Protein AF-A0ABD0PFZ7-F1 (afdb_monomer_lite)

Foldseek 3Di:
DDPPPLPPDVLVVCLQPAACPPPDPVVSVVVLVVSVVVHPDDPVVSVVSSQVRYDPVPDDD

Radius of gyration: 12.95 Å; chains: 1; bounding box: 32×21×37 Å

Secondary structure (DSSP, 8-state):
-----TT--THHHHHHT---TTS-HHHHHHHHHHHHHTS---HHHHHHHHHHHS-TTTS--

pLDDT: mean 81.22, std 15.1, range [38.34, 95.56]

Sequence (61 aa):
MDPFVPFSSPEFFLLLLLEQGDQSLEDHTRLFLVLANHTSYPDDALCSFYEMSLNTTCRVP

Organism: Cirrhinus mrigala (NCBI:txid683832)

Structure (mmCIF, N/CA/C/O backbone):
data_AF-A0ABD0PFZ7-F1
#
_entry.id   AF-A0ABD0PFZ7-F1
#
loop_
_atom_site.group_PDB
_atom_site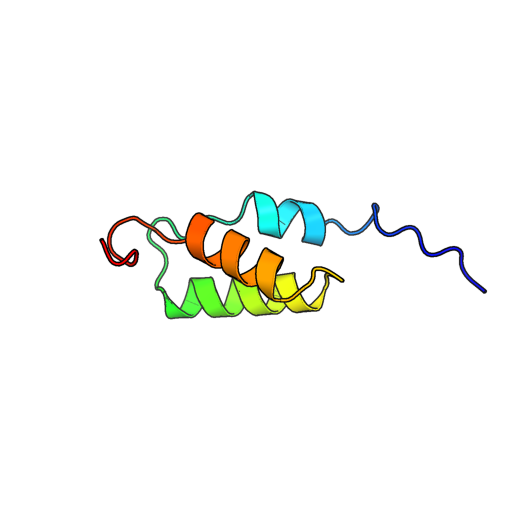.id
_atom_site.type_symbol
_atom_site.label_atom_id
_atom_site.label_alt_id
_atom_site.label_comp_id
_atom_site.label_asym_id
_atom_site.label_entity_id
_atom_site.label_seq_id
_atom_site.pdbx_PDB_ins_code
_atom_site.Cartn_x
_atom_site.Cartn_y
_atom_site.Cartn_z
_atom_site.occupancy
_atom_site.B_iso_or_equiv
_atom_site.auth_seq_id
_atom_site.auth_comp_id
_atom_site.auth_asym_id
_atom_site.auth_atom_id
_atom_site.pdbx_PDB_model_num
ATOM 1 N N . MET A 1 1 ? 18.931 9.066 -25.134 1.00 38.34 1 MET A N 1
ATOM 2 C CA . MET A 1 1 ? 18.276 7.874 -24.566 1.00 38.34 1 MET A CA 1
ATOM 3 C C . MET A 1 1 ? 18.860 7.686 -23.189 1.00 38.34 1 MET A C 1
ATOM 5 O O . MET A 1 1 ? 19.994 7.240 -23.085 1.00 38.34 1 MET A O 1
ATOM 9 N N . ASP A 1 2 ? 18.144 8.156 -22.175 1.00 47.75 2 ASP A N 1
ATOM 10 C CA . ASP A 1 2 ? 18.538 7.953 -20.784 1.00 47.75 2 ASP A CA 1
ATOM 11 C C . ASP A 1 2 ? 18.398 6.470 -20.420 1.00 47.75 2 ASP A C 1
ATOM 13 O O . ASP A 1 2 ? 17.410 5.840 -20.816 1.00 47.75 2 ASP A O 1
ATOM 17 N N . PRO A 1 3 ? 19.371 5.886 -19.703 1.00 56.00 3 PRO A N 1
ATOM 18 C CA . PRO A 1 3 ? 19.240 4.536 -19.198 1.00 56.00 3 PRO A CA 1
ATOM 19 C C . PRO A 1 3 ? 18.166 4.546 -18.110 1.00 56.00 3 PRO A C 1
ATOM 21 O O . PRO A 1 3 ? 18.305 5.200 -17.081 1.00 56.00 3 PRO A O 1
ATOM 24 N N . PHE A 1 4 ? 17.075 3.829 -18.361 1.00 53.03 4 PHE A N 1
ATOM 25 C CA . PHE A 1 4 ? 16.037 3.536 -17.382 1.00 53.03 4 PHE A CA 1
ATOM 26 C C . PHE A 1 4 ? 16.710 2.866 -16.174 1.00 53.03 4 PHE A C 1
ATOM 28 O O . PHE A 1 4 ? 17.115 1.706 -16.249 1.00 53.03 4 PHE A O 1
ATOM 35 N N . VAL A 1 5 ? 16.893 3.607 -15.080 1.00 54.19 5 VAL A N 1
ATOM 36 C CA . VAL A 1 5 ? 17.303 3.053 -13.787 1.00 54.19 5 VAL A CA 1
ATOM 37 C C . VAL A 1 5 ? 16.027 2.941 -12.952 1.00 54.19 5 VAL A C 1
ATOM 39 O O . VAL A 1 5 ? 15.662 3.902 -12.278 1.00 54.19 5 VAL A O 1
ATOM 42 N N . PRO A 1 6 ? 15.298 1.810 -12.983 1.00 52.81 6 PRO A N 1
ATOM 43 C CA . PRO A 1 6 ? 14.008 1.689 -12.299 1.00 52.81 6 PRO A CA 1
ATOM 44 C C . PRO A 1 6 ? 14.126 1.636 -10.763 1.00 52.81 6 PRO A C 1
ATOM 46 O O . PRO A 1 6 ? 13.134 1.418 -10.086 1.00 52.81 6 PRO A O 1
ATOM 49 N N . PHE A 1 7 ? 15.323 1.828 -10.195 1.00 51.66 7 PHE A N 1
ATOM 50 C CA . PHE A 1 7 ? 15.617 1.590 -8.776 1.00 51.66 7 PHE A CA 1
ATOM 51 C C . PHE A 1 7 ? 15.902 2.853 -7.944 1.00 51.66 7 PHE A C 1
ATOM 53 O O . PHE A 1 7 ? 16.198 2.731 -6.759 1.00 51.66 7 PHE A O 1
ATOM 60 N N . SER A 1 8 ? 15.836 4.059 -8.524 1.00 55.59 8 SER A N 1
ATOM 61 C CA . SER A 1 8 ? 16.228 5.300 -7.824 1.00 55.59 8 SER A CA 1
ATOM 62 C C . SER A 1 8 ? 15.076 6.180 -7.339 1.00 55.59 8 SER A C 1
ATOM 64 O O . SER A 1 8 ? 15.346 7.199 -6.704 1.00 55.59 8 SER A O 1
ATOM 66 N N . SER A 1 9 ? 13.818 5.820 -7.605 1.00 62.94 9 SER A N 1
ATOM 67 C CA . SER A 1 9 ? 12.692 6.643 -7.153 1.00 62.94 9 SER A CA 1
ATOM 68 C C . SER A 1 9 ? 12.317 6.297 -5.706 1.00 62.94 9 SER A C 1
ATOM 70 O O . SER A 1 9 ? 12.049 5.134 -5.400 1.00 62.94 9 SER A O 1
ATOM 72 N N . PRO A 1 10 ? 12.294 7.267 -4.777 1.00 67.62 10 PRO A N 1
ATOM 73 C CA . PRO A 1 10 ? 11.941 7.006 -3.382 1.00 67.62 10 PRO A CA 1
ATOM 74 C C . PRO A 1 10 ? 10.507 6.471 -3.235 1.00 67.62 10 PRO A C 1
ATOM 76 O O . PRO A 1 10 ? 10.218 5.776 -2.264 1.00 67.62 10 PRO A O 1
ATOM 79 N N . GLU A 1 11 ? 9.631 6.718 -4.215 1.00 68.94 11 GLU A N 1
ATOM 80 C CA . GLU A 1 11 ? 8.241 6.245 -4.221 1.00 68.94 11 GLU A CA 1
ATOM 81 C C . GLU A 1 11 ? 8.121 4.714 -4.172 1.00 68.94 11 GLU A C 1
ATOM 83 O O . GLU A 1 11 ? 7.184 4.194 -3.566 1.00 68.94 11 GLU A O 1
ATOM 88 N N . PHE A 1 12 ? 9.106 3.984 -4.714 1.00 70.00 12 PHE A N 1
ATOM 89 C CA . PHE A 1 12 ? 9.148 2.519 -4.652 1.00 70.00 12 PHE A CA 1
ATOM 90 C C . PHE A 1 12 ? 9.187 1.997 -3.212 1.00 70.00 12 PHE A C 1
ATOM 92 O O . PHE A 1 12 ? 8.496 1.033 -2.882 1.00 70.00 12 PHE A O 1
ATOM 99 N N . PHE A 1 13 ? 9.981 2.636 -2.350 1.00 74.44 13 PHE A N 1
ATOM 100 C CA . PHE A 1 13 ? 10.076 2.264 -0.938 1.00 74.44 13 PHE A CA 1
ATOM 101 C C . PHE A 1 13 ? 8.859 2.737 -0.144 1.00 74.44 13 PHE A C 1
ATOM 103 O O . PHE A 1 13 ? 8.480 2.089 0.829 1.00 74.44 13 PHE A O 1
ATOM 110 N N . LEU A 1 14 ? 8.226 3.834 -0.569 1.00 82.12 14 LEU A N 1
ATOM 111 C CA . LEU A 1 14 ? 7.049 4.376 0.103 1.00 82.12 14 LEU A CA 1
ATOM 112 C C . LEU A 1 14 ? 5.830 3.460 -0.033 1.00 82.12 14 LEU A C 1
ATOM 114 O O . LEU A 1 14 ? 5.125 3.297 0.952 1.00 82.12 14 LEU A O 1
ATOM 118 N N . LEU A 1 15 ? 5.610 2.809 -1.184 1.00 85.62 15 LEU A N 1
ATOM 119 C CA . LEU A 1 15 ? 4.519 1.827 -1.324 1.00 85.62 15 LEU A CA 1
ATOM 120 C C . LEU A 1 15 ? 4.701 0.605 -0.418 1.00 85.62 15 LEU A C 1
ATOM 122 O O . LEU A 1 15 ? 3.732 0.126 0.158 1.00 85.62 15 LEU A O 1
ATOM 126 N N . LEU A 1 16 ? 5.936 0.112 -0.278 1.00 83.31 16 LEU A N 1
ATOM 127 C CA . LEU A 1 16 ? 6.243 -1.060 0.554 1.00 83.31 16 LEU A CA 1
ATOM 128 C C . LEU A 1 16 ? 6.089 -0.790 2.055 1.00 83.31 16 LEU A C 1
ATOM 130 O O . LEU A 1 16 ? 5.861 -1.721 2.821 1.00 83.31 16 LEU A O 1
ATOM 134 N N . LEU A 1 17 ? 6.254 0.465 2.470 1.00 86.69 17 LEU A N 1
ATOM 135 C CA . LEU A 1 17 ? 6.152 0.898 3.864 1.00 86.69 17 LEU A CA 1
ATOM 136 C C . LEU A 1 17 ? 4.814 1.577 4.176 1.00 86.69 17 LEU A C 1
ATOM 138 O O . LEU A 1 17 ? 4.625 2.050 5.296 1.00 86.69 17 LEU A O 1
ATOM 142 N N . LEU A 1 18 ? 3.910 1.671 3.197 1.00 90.25 18 LEU A N 1
ATOM 143 C CA . LEU A 1 18 ? 2.624 2.317 3.391 1.00 90.25 18 LEU A CA 1
ATOM 144 C C . LEU A 1 18 ? 1.733 1.433 4.268 1.00 90.25 18 LEU A C 1
ATOM 146 O O . LEU A 1 18 ? 1.466 0.282 3.935 1.00 90.25 18 LEU A O 1
ATOM 150 N N . GLU A 1 19 ? 1.232 1.998 5.361 1.00 92.81 19 GLU A N 1
ATOM 151 C CA . GLU A 1 19 ? 0.290 1.354 6.271 1.00 92.81 19 GLU A CA 1
ATOM 152 C C . GLU A 1 19 ? -0.842 2.338 6.579 1.00 92.81 19 GLU A C 1
ATOM 154 O O . GLU A 1 19 ? -0.586 3.508 6.856 1.00 92.81 19 GLU A O 1
ATOM 159 N N . GLN A 1 20 ? -2.090 1.869 6.534 1.00 91.44 20 GLN A N 1
ATOM 160 C CA . GLN A 1 20 ? -3.271 2.696 6.783 1.00 91.44 20 GLN A CA 1
ATOM 161 C C . GLN A 1 20 ? -3.293 3.236 8.218 1.00 91.44 20 GLN A C 1
ATOM 163 O O . GLN A 1 20 ? -3.722 4.366 8.448 1.00 91.44 20 GLN A O 1
ATOM 168 N N . GLY A 1 21 ? -2.864 2.432 9.196 1.00 89.31 21 GLY A N 1
ATOM 169 C CA . GLY A 1 21 ? -2.933 2.790 10.612 1.00 89.31 21 GLY A CA 1
ATOM 170 C C . GLY A 1 21 ? -4.337 3.262 11.020 1.00 89.31 21 GLY A C 1
ATOM 171 O O . GLY A 1 21 ? -5.331 2.573 10.771 1.00 89.31 21 GLY A O 1
ATOM 172 N N . ASP A 1 22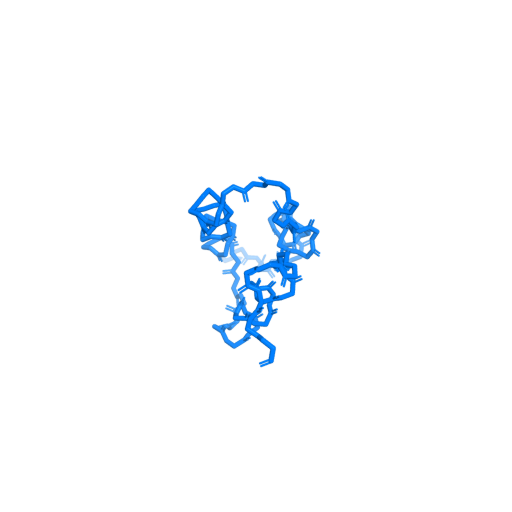 ? -4.401 4.455 11.620 1.00 89.56 22 ASP A N 1
ATOM 173 C CA . ASP A 1 22 ? -5.638 5.138 12.040 1.00 89.56 22 ASP A CA 1
ATOM 174 C C . ASP A 1 22 ? -6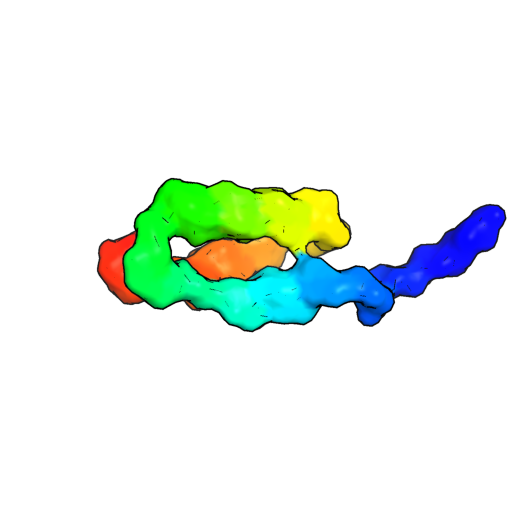.227 6.059 10.946 1.00 89.56 22 ASP A C 1
ATOM 176 O O . ASP A 1 22 ? -7.252 6.708 11.149 1.00 89.56 22 ASP A O 1
ATOM 180 N N . GLN A 1 23 ? -5.592 6.149 9.768 1.00 88.94 23 GLN A N 1
ATOM 181 C CA . GLN A 1 23 ? -6.083 6.999 8.683 1.00 88.94 23 GLN A CA 1
ATOM 182 C C . GLN A 1 23 ? -7.417 6.492 8.128 1.00 88.94 23 GLN A C 1
ATOM 184 O O . GLN A 1 23 ? -7.708 5.289 8.071 1.00 88.94 23 GLN A O 1
ATOM 189 N N . SER A 1 24 ? -8.218 7.445 7.645 1.00 91.88 24 SER A N 1
ATOM 190 C CA . SER A 1 24 ? -9.424 7.130 6.892 1.00 91.88 24 SER A CA 1
ATOM 191 C C . SER A 1 24 ? -9.062 6.301 5.654 1.00 91.88 24 SER A C 1
ATOM 193 O O . SER A 1 24 ? -8.017 6.508 5.030 1.00 91.88 24 SER A O 1
ATOM 195 N N . LEU A 1 25 ? -9.945 5.374 5.273 1.00 91.44 25 LEU A N 1
ATOM 196 C CA . LEU A 1 25 ? -9.753 4.583 4.056 1.00 91.44 25 LEU A CA 1
ATOM 197 C C . LEU A 1 25 ? -9.612 5.489 2.821 1.00 91.44 25 LEU A C 1
ATOM 199 O O . LEU A 1 25 ? -8.830 5.193 1.922 1.00 91.44 25 LEU A O 1
ATOM 203 N N . GLU A 1 26 ? -10.342 6.606 2.789 1.00 94.31 26 GLU A N 1
ATOM 204 C CA . GLU A 1 26 ? -10.285 7.579 1.697 1.00 94.31 26 GLU A CA 1
ATOM 205 C C . GLU A 1 26 ? -8.901 8.237 1.582 1.00 94.31 26 GLU A C 1
ATOM 207 O O . GLU A 1 26 ? -8.324 8.248 0.493 1.00 94.31 26 GLU A O 1
ATOM 212 N N . ASP A 1 27 ? -8.347 8.750 2.686 1.00 94.12 27 ASP A N 1
ATOM 213 C CA . ASP A 1 27 ? -7.020 9.382 2.704 1.00 94.12 27 ASP A CA 1
ATOM 214 C C . ASP A 1 27 ? -5.916 8.391 2.348 1.00 94.12 27 ASP A C 1
ATOM 216 O O . ASP A 1 27 ? -5.051 8.696 1.523 1.00 94.12 27 ASP A O 1
ATOM 220 N N . HIS A 1 28 ? -5.982 7.184 2.913 1.00 94.31 28 HIS A N 1
ATOM 221 C CA . HIS A 1 28 ? -5.046 6.108 2.598 1.00 94.31 28 HIS A CA 1
ATOM 222 C C . HIS A 1 28 ? -5.065 5.759 1.108 1.00 94.31 28 HIS A C 1
ATOM 224 O O . HIS A 1 28 ? -4.024 5.689 0.459 1.00 94.31 28 HIS A O 1
ATOM 230 N N . THR A 1 29 ? -6.261 5.619 0.533 1.00 94.19 29 THR A N 1
ATOM 231 C CA . THR A 1 29 ? -6.430 5.294 -0.890 1.00 94.19 29 THR A CA 1
ATOM 232 C C . THR A 1 29 ? -5.912 6.408 -1.790 1.00 94.19 29 THR A C 1
ATOM 234 O O . THR A 1 29 ? -5.240 6.131 -2.782 1.00 94.19 29 THR A O 1
ATOM 237 N N . ARG A 1 30 ? -6.169 7.677 -1.449 1.00 95.56 30 ARG A N 1
ATOM 238 C CA . ARG A 1 30 ? -5.623 8.818 -2.200 1.00 95.56 30 ARG A CA 1
ATOM 239 C C . ARG A 1 30 ? -4.098 8.807 -2.198 1.00 95.56 30 ARG A C 1
ATOM 241 O O . ARG A 1 30 ? -3.500 8.963 -3.260 1.00 95.56 30 ARG A O 1
ATOM 248 N N . LEU A 1 31 ? -3.477 8.597 -1.037 1.00 93.12 31 LEU A N 1
ATOM 249 C CA . LEU A 1 31 ? -2.021 8.537 -0.911 1.00 93.12 31 LEU A CA 1
ATOM 250 C C . LEU A 1 31 ? -1.434 7.354 -1.692 1.00 93.12 31 LEU A C 1
ATOM 252 O O . LEU A 1 31 ? -0.471 7.532 -2.438 1.00 93.12 31 LEU A O 1
ATOM 256 N N . PHE A 1 32 ? -2.052 6.176 -1.583 1.00 94.19 32 PHE A N 1
ATOM 257 C CA . PHE A 1 32 ? -1.656 4.993 -2.340 1.00 94.19 32 PHE A CA 1
ATOM 258 C C . PHE A 1 32 ? -1.683 5.252 -3.851 1.00 94.19 32 PHE A C 1
ATOM 260 O O . PHE A 1 32 ? -0.704 4.963 -4.529 1.00 94.19 32 PHE A O 1
ATOM 267 N N . LEU A 1 33 ? -2.760 5.841 -4.385 1.00 92.75 33 LEU A N 1
ATOM 268 C CA . LEU A 1 33 ? -2.894 6.113 -5.821 1.00 92.75 33 LEU A CA 1
ATOM 269 C C . LEU A 1 33 ? -1.851 7.109 -6.335 1.00 92.75 33 LEU A C 1
ATOM 271 O O . LEU A 1 33 ? -1.332 6.932 -7.437 1.00 92.75 33 LEU A O 1
ATOM 275 N N . VAL A 1 34 ? -1.522 8.135 -5.542 1.00 92.06 34 VAL A N 1
ATOM 276 C CA . VAL A 1 34 ? -0.443 9.073 -5.883 1.00 92.06 34 VAL A CA 1
ATOM 277 C C . VAL A 1 34 ? 0.875 8.315 -6.005 1.00 92.06 34 VAL A C 1
ATOM 279 O O . VAL A 1 34 ? 1.522 8.404 -7.042 1.00 92.06 34 VAL A O 1
ATOM 282 N N . LEU A 1 35 ? 1.240 7.516 -4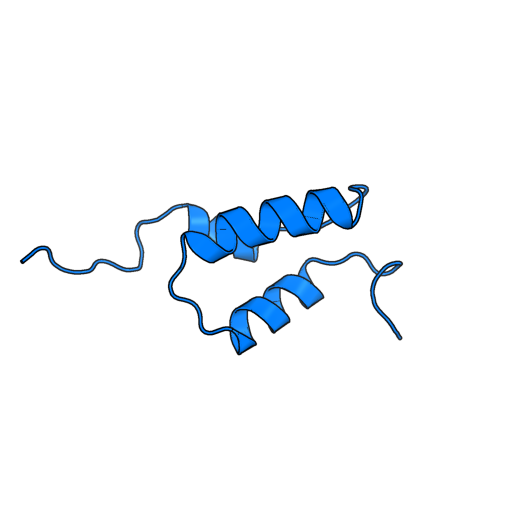.998 1.00 89.88 35 LEU A N 1
ATOM 283 C CA . LEU A 1 35 ? 2.484 6.742 -5.004 1.00 89.88 35 LEU A CA 1
ATOM 284 C C . LEU A 1 35 ? 2.515 5.688 -6.121 1.00 89.88 35 LEU A C 1
ATOM 286 O O . LEU A 1 35 ? 3.527 5.552 -6.803 1.00 89.88 35 LEU A O 1
ATOM 290 N N . ALA A 1 36 ? 1.405 4.988 -6.356 1.00 89.88 36 ALA A N 1
ATOM 291 C CA . ALA A 1 36 ? 1.273 3.981 -7.404 1.00 89.88 36 ALA A CA 1
ATOM 292 C C . ALA A 1 36 ? 1.536 4.566 -8.797 1.00 89.88 36 ALA A C 1
ATOM 294 O O . ALA A 1 36 ? 2.267 3.962 -9.581 1.00 89.88 36 ALA A O 1
ATOM 295 N N . ASN A 1 37 ? 1.025 5.772 -9.068 1.00 89.44 37 ASN A N 1
ATOM 296 C CA . ASN A 1 37 ? 1.205 6.476 -10.341 1.00 89.44 37 ASN A CA 1
ATOM 297 C C . ASN A 1 37 ? 2.669 6.858 -10.632 1.00 89.44 37 ASN A C 1
ATOM 299 O O . ASN A 1 37 ? 3.030 7.126 -11.776 1.00 89.44 37 ASN A O 1
ATOM 303 N N . HIS A 1 38 ? 3.522 6.870 -9.607 1.00 88.25 38 HIS A N 1
ATOM 304 C CA . HIS A 1 38 ? 4.958 7.101 -9.749 1.00 88.25 38 HIS A CA 1
ATOM 305 C C . HIS A 1 38 ? 5.770 5.813 -9.943 1.00 88.25 38 HIS A C 1
ATOM 307 O O . HIS A 1 38 ? 6.990 5.862 -10.096 1.00 88.25 38 HIS A O 1
ATOM 313 N N . THR A 1 39 ? 5.114 4.652 -9.968 1.00 83.88 39 THR A N 1
ATOM 314 C CA . THR A 1 39 ? 5.767 3.355 -10.165 1.00 83.88 39 THR A CA 1
ATOM 315 C C . THR A 1 39 ? 5.355 2.704 -11.478 1.00 83.88 39 THR A C 1
ATOM 317 O O . THR A 1 39 ? 4.358 3.061 -12.095 1.00 83.88 39 THR A O 1
ATOM 320 N N . SER A 1 40 ? 6.136 1.717 -11.915 1.00 87.25 40 SER A N 1
ATOM 321 C CA . SER A 1 40 ? 5.809 0.876 -13.075 1.00 87.25 40 SER A CA 1
ATOM 322 C C . SER A 1 40 ? 5.358 -0.529 -12.662 1.00 87.25 40 SER A C 1
ATOM 324 O O . SER A 1 40 ? 5.547 -1.481 -13.421 1.00 87.25 40 SER A O 1
ATOM 326 N N . TYR A 1 41 ? 4.829 -0.688 -11.443 1.00 84.62 41 TYR A N 1
ATOM 327 C CA . TYR A 1 41 ? 4.323 -1.979 -10.984 1.00 84.62 41 TYR A CA 1
ATOM 328 C C . TYR A 1 41 ? 3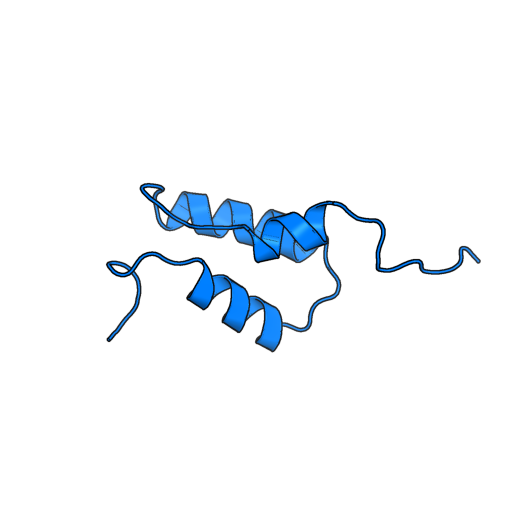.080 -2.397 -11.782 1.00 84.62 41 TYR A C 1
ATOM 330 O O . TYR A 1 41 ? 2.269 -1.542 -12.136 1.00 84.62 41 TYR A O 1
ATOM 338 N N . PRO A 1 42 ? 2.910 -3.701 -12.060 1.00 90.69 42 PRO A N 1
ATOM 339 C CA . PRO A 1 42 ? 1.674 -4.196 -12.647 1.00 90.69 42 PRO A CA 1
ATOM 340 C C . PRO A 1 42 ? 0.514 -4.039 -11.655 1.00 90.69 42 PRO A C 1
ATOM 342 O O . PRO A 1 42 ? 0.720 -4.126 -10.442 1.00 90.69 42 PRO A O 1
ATOM 345 N N . ASP A 1 43 ? -0.707 -3.883 -12.172 1.00 90.19 43 ASP A N 1
ATOM 346 C CA . ASP A 1 43 ? -1.918 -3.706 -11.359 1.00 90.19 43 ASP A CA 1
ATOM 347 C C . ASP A 1 43 ? -2.090 -4.799 -10.294 1.00 90.19 43 ASP A C 1
ATOM 349 O O . ASP A 1 43 ? -2.428 -4.497 -9.158 1.00 90.19 43 ASP A O 1
ATOM 353 N N . ASP A 1 44 ? -1.772 -6.056 -10.616 1.00 92.00 44 ASP A N 1
ATOM 354 C CA . ASP A 1 44 ? -1.875 -7.189 -9.682 1.00 92.00 44 ASP A CA 1
ATOM 355 C C . ASP A 1 44 ? -0.965 -7.028 -8.443 1.00 92.00 44 ASP A C 1
ATOM 357 O O . ASP A 1 44 ? -1.368 -7.283 -7.302 1.00 92.00 44 ASP A O 1
ATOM 361 N N . ALA A 1 45 ? 0.247 -6.497 -8.648 1.00 90.56 45 ALA A N 1
ATOM 362 C CA . ALA A 1 45 ? 1.167 -6.191 -7.555 1.00 90.56 45 ALA A CA 1
ATOM 363 C C . ALA A 1 45 ? 0.678 -4.991 -6.734 1.00 90.56 45 ALA A C 1
ATOM 365 O O . ALA A 1 45 ? 0.748 -5.018 -5.507 1.00 90.56 45 ALA A O 1
ATOM 366 N N . LEU A 1 46 ? 0.142 -3.958 -7.394 1.00 91.31 46 LEU A N 1
ATOM 367 C CA . LEU A 1 46 ? -0.452 -2.804 -6.717 1.00 91.31 46 LEU A CA 1
ATOM 368 C C . LEU A 1 46 ? -1.670 -3.210 -5.878 1.00 91.31 46 LEU A C 1
ATOM 370 O O . LEU A 1 46 ? -1.774 -2.786 -4.731 1.00 91.31 46 LEU A O 1
ATOM 374 N N . CYS A 1 47 ? -2.543 -4.080 -6.389 1.00 92.19 47 CYS A N 1
ATOM 375 C CA . CYS A 1 47 ? -3.657 -4.644 -5.628 1.00 92.19 47 CYS A CA 1
ATOM 376 C C . CYS A 1 47 ? -3.161 -5.366 -4.372 1.00 92.19 47 CYS A C 1
ATOM 378 O O . CYS A 1 47 ? -3.631 -5.074 -3.273 1.00 92.19 47 CYS A O 1
ATOM 380 N N . SER A 1 48 ? -2.151 -6.225 -4.523 1.00 91.69 48 SER A N 1
ATOM 381 C CA . SER A 1 48 ? -1.540 -6.940 -3.401 1.00 91.69 48 SER A CA 1
ATOM 382 C C . SER A 1 48 ? -0.955 -5.983 -2.352 1.00 91.69 48 SER A C 1
ATOM 384 O O . SER A 1 48 ? -1.166 -6.173 -1.154 1.00 91.69 48 SER A O 1
ATOM 386 N N . PHE A 1 49 ? -0.244 -4.931 -2.774 1.00 91.56 49 PHE A N 1
ATOM 387 C CA . PHE A 1 49 ? 0.302 -3.923 -1.857 1.00 91.56 49 PHE A CA 1
ATOM 388 C C . PHE A 1 49 ? -0.791 -3.124 -1.156 1.00 91.56 49 PHE A C 1
ATOM 390 O O . PHE A 1 49 ? -0.709 -2.911 0.053 1.00 91.56 49 PHE A O 1
ATOM 397 N N . TYR A 1 50 ? -1.830 -2.722 -1.885 1.00 92.94 50 TYR A N 1
ATOM 398 C CA . TYR A 1 50 ? -2.959 -2.010 -1.308 1.00 92.94 50 TYR A CA 1
ATOM 399 C C . TYR A 1 50 ? -3.630 -2.860 -0.227 1.00 92.94 50 TYR A C 1
ATOM 401 O O . TYR A 1 50 ? -3.731 -2.413 0.912 1.00 92.94 50 TYR A O 1
ATOM 409 N N . GLU A 1 51 ? -3.971 -4.117 -0.515 1.00 91.75 51 GLU A N 1
ATOM 410 C CA . GLU A 1 51 ? -4.557 -5.023 0.479 1.00 91.75 51 GLU A CA 1
ATOM 411 C C . GLU A 1 51 ? -3.640 -5.269 1.682 1.00 91.75 51 GLU A C 1
ATOM 413 O O . GLU A 1 51 ? -4.126 -5.392 2.808 1.00 91.75 51 GLU A O 1
ATOM 418 N N . MET A 1 52 ? -2.321 -5.360 1.478 1.00 90.06 52 MET A N 1
ATOM 419 C CA . MET A 1 52 ? -1.332 -5.482 2.559 1.00 90.06 52 MET A CA 1
ATOM 420 C C . MET A 1 52 ? -1.230 -4.238 3.436 1.00 90.06 52 MET A C 1
ATOM 422 O O . MET A 1 52 ? -1.020 -4.377 4.637 1.00 90.06 52 MET A O 1
ATOM 426 N N . SER A 1 53 ? -1.439 -3.057 2.861 1.00 91.94 53 SER A N 1
ATOM 427 C CA . SER A 1 53 ? -1.373 -1.781 3.572 1.00 91.94 53 SER A CA 1
ATOM 428 C C . SER A 1 53 ? -2.626 -1.445 4.394 1.00 91.94 53 SER A C 1
ATOM 430 O O . SER A 1 53 ? -2.562 -0.574 5.258 1.00 91.94 53 SER A O 1
ATOM 432 N N . LEU A 1 54 ? -3.768 -2.098 4.141 1.00 92.25 54 LEU A N 1
ATOM 433 C CA . LEU A 1 54 ? -5.021 -1.838 4.860 1.00 92.25 54 LEU A CA 1
ATOM 434 C C . LEU A 1 54 ? -4.996 -2.386 6.292 1.00 92.25 54 LEU A C 1
ATOM 436 O O . LEU A 1 54 ? -4.465 -3.465 6.561 1.00 92.25 54 LEU A O 1
ATOM 440 N N . ASN A 1 55 ? -5.659 -1.680 7.209 1.00 86.75 55 ASN A N 1
ATOM 441 C CA . ASN A 1 55 ? -5.844 -2.173 8.571 1.00 86.75 55 ASN A CA 1
ATOM 442 C C . ASN A 1 55 ? -6.872 -3.325 8.629 1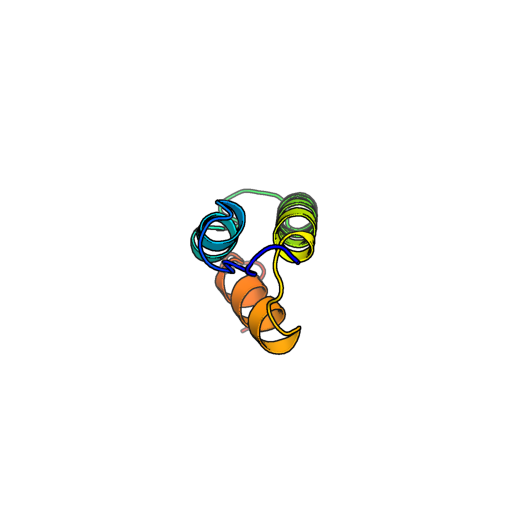.00 86.75 55 ASN A C 1
ATOM 444 O O . ASN A 1 55 ? -7.667 -3.549 7.712 1.00 86.75 55 ASN A O 1
ATOM 448 N N . THR A 1 56 ? -6.866 -4.078 9.732 1.00 80.19 56 THR A N 1
ATOM 449 C CA . THR A 1 56 ? -7.711 -5.275 9.906 1.00 80.19 56 THR A CA 1
ATOM 450 C C . THR A 1 56 ? -9.210 -4.981 9.940 1.00 80.19 56 THR A C 1
ATOM 452 O O . THR A 1 56 ? -10.000 -5.885 9.697 1.00 80.19 56 THR A O 1
ATOM 455 N N . THR A 1 57 ? -9.609 -3.737 10.209 1.00 76.69 57 THR A N 1
ATOM 456 C CA . THR A 1 57 ? -11.015 -3.306 10.207 1.00 76.69 57 THR A CA 1
ATOM 457 C C . THR A 1 57 ? -11.559 -3.162 8.785 1.00 76.69 57 THR A C 1
ATOM 459 O O . THR A 1 57 ? -12.742 -3.398 8.551 1.00 76.69 57 THR A O 1
ATOM 462 N N . CYS A 1 58 ? -10.707 -2.767 7.836 1.00 67.62 58 CYS A N 1
ATOM 463 C CA . CYS A 1 58 ? -11.064 -2.598 6.427 1.00 67.62 58 CYS A CA 1
ATOM 464 C C . CYS A 1 58 ? -10.818 -3.856 5.581 1.00 67.62 58 CYS A C 1
ATOM 466 O O . CYS A 1 58 ? -11.338 -3.946 4.469 1.00 67.62 58 CYS A O 1
ATOM 468 N N . ARG A 1 59 ? -10.057 -4.830 6.091 1.00 66.06 59 ARG A N 1
ATOM 469 C CA . ARG A 1 59 ? -9.907 -6.142 5.455 1.00 66.06 59 ARG A CA 1
ATOM 470 C C . ARG A 1 59 ? -11.172 -6.971 5.650 1.00 66.06 59 ARG A C 1
ATOM 472 O O . ARG A 1 59 ? -11.611 -7.201 6.774 1.00 66.06 59 ARG A O 1
ATOM 479 N N . VAL A 1 60 ? -11.749 -7.427 4.542 1.00 58.41 60 VAL A N 1
ATOM 480 C CA . VAL A 1 60 ? -12.813 -8.436 4.568 1.00 58.41 60 VAL A CA 1
ATOM 481 C C . VAL A 1 60 ? -12.196 -9.757 5.060 1.00 58.41 60 VAL A C 1
ATOM 483 O O . VAL A 1 60 ? -11.104 -10.092 4.597 1.00 58.41 60 VAL A O 1
ATOM 486 N N . PRO A 1 61 ? -12.821 -10.464 6.018 1.00 54.91 61 PRO A N 1
ATOM 487 C CA . PRO A 1 61 ? -12.340 -11.765 6.484 1.00 54.91 61 PRO A CA 1
ATOM 488 C C . PRO A 1 61 ? -12.381 -12.848 5.400 1.00 54.91 61 PRO A C 1
ATOM 490 O O . PRO A 1 61 ? -13.245 -12.759 4.496 1.00 54.91 61 PRO A O 1
#